Protein AF-A0A9D2IB05-F1 (afdb_monomer)

Sequence (115 aa):
DTKAEISVTQEKDGIRIHVLSRPVSLEQEELSKPVRFHIDYWLHKEGLSIRTQIEGPKEEVRLVLPVIAGNASVTAGRQEAEPEPVFFLTGGFGAREFRILPDEAGMIGVEISCG

Structure (mmCIF, N/CA/C/O backbone):
data_AF-A0A9D2IB05-F1
#
_entry.id   AF-A0A9D2IB05-F1
#
loop_
_atom_site.group_PDB
_atom_site.id
_atom_site.type_symbol
_atom_site.label_atom_id
_atom_site.label_alt_id
_atom_site.label_comp_id
_atom_site.label_asym_id
_atom_site.label_entity_id
_atom_site.label_seq_id
_atom_site.pdbx_PDB_ins_code
_atom_site.Cartn_x
_atom_site.Cartn_y
_atom_site.Cartn_z
_atom_site.occupancy
_atom_site.B_iso_or_equiv
_atom_site.auth_seq_id
_atom_site.auth_comp_id
_atom_site.auth_asym_id
_atom_site.auth_atom_id
_atom_site.pdbx_PDB_model_num
ATOM 1 N N . ASP A 1 1 ? 21.267 -3.482 -1.284 1.00 49.41 1 ASP A N 1
ATOM 2 C CA . ASP A 1 1 ? 20.733 -2.774 -0.105 1.00 49.41 1 ASP A CA 1
ATOM 3 C C . ASP A 1 1 ? 19.367 -2.214 -0.486 1.00 49.41 1 ASP A C 1
ATOM 5 O O . ASP A 1 1 ? 19.244 -1.081 -0.936 1.00 49.41 1 ASP A O 1
ATOM 9 N N . THR A 1 2 ? 18.348 -3.072 -0.473 1.00 53.84 2 THR A N 1
ATOM 10 C CA . THR A 1 2 ? 16.961 -2.709 -0.794 1.00 53.84 2 THR A CA 1
ATOM 11 C C . THR A 1 2 ? 16.369 -2.053 0.444 1.00 53.84 2 THR A C 1
ATOM 13 O O . THR A 1 2 ? 15.690 -2.700 1.240 1.00 53.84 2 THR A O 1
ATOM 16 N N . LYS A 1 3 ? 16.748 -0.793 0.675 1.00 65.50 3 LYS A N 1
ATOM 17 C CA . LYS A 1 3 ? 16.400 -0.036 1.880 1.00 65.50 3 LYS A CA 1
ATOM 18 C C . LYS A 1 3 ? 14.920 0.328 1.859 1.00 65.50 3 LYS A C 1
ATOM 20 O O . LYS A 1 3 ? 14.557 1.444 1.506 1.00 65.50 3 LYS A O 1
ATOM 25 N N . ALA A 1 4 ? 14.072 -0.636 2.198 1.00 80.38 4 ALA A N 1
ATOM 26 C CA . ALA A 1 4 ? 12.752 -0.316 2.696 1.00 80.38 4 ALA A CA 1
ATOM 27 C C . ALA A 1 4 ? 12.940 0.408 4.035 1.00 80.38 4 ALA A C 1
ATOM 29 O O . ALA A 1 4 ? 13.589 -0.114 4.943 1.00 80.38 4 ALA A O 1
ATOM 30 N N . GLU A 1 5 ? 12.416 1.618 4.136 1.00 90.81 5 GLU A N 1
ATOM 31 C CA . GLU A 1 5 ? 12.369 2.376 5.376 1.00 90.81 5 GLU A CA 1
ATOM 32 C C . GLU A 1 5 ? 10.964 2.250 5.949 1.00 90.81 5 GLU A C 1
ATOM 34 O O . GLU A 1 5 ? 9.981 2.508 5.257 1.00 90.81 5 GLU A O 1
ATOM 39 N N . ILE A 1 6 ? 10.874 1.828 7.208 1.00 92.44 6 ILE A N 1
ATOM 40 C CA . ILE A 1 6 ? 9.616 1.766 7.945 1.00 92.44 6 ILE A CA 1
ATOM 41 C C . ILE A 1 6 ? 9.764 2.687 9.148 1.00 92.44 6 ILE A C 1
ATOM 43 O O . ILE A 1 6 ? 10.646 2.479 9.980 1.00 92.44 6 ILE A O 1
ATOM 47 N N . SER A 1 7 ? 8.894 3.686 9.251 1.00 95.44 7 SER A N 1
ATOM 48 C CA . SER A 1 7 ? 8.789 4.538 10.432 1.00 95.44 7 SER A CA 1
ATOM 49 C C . SER A 1 7 ? 7.400 4.420 11.041 1.00 95.44 7 SER A C 1
ATOM 51 O O . SER A 1 7 ? 6.397 4.311 10.339 1.00 95.44 7 SER A O 1
ATOM 53 N N . VAL A 1 8 ? 7.350 4.395 12.371 1.00 96.56 8 VAL A N 1
ATOM 54 C CA . VAL A 1 8 ? 6.114 4.244 13.139 1.00 96.56 8 VAL A CA 1
ATOM 55 C C . VAL A 1 8 ? 6.000 5.419 14.091 1.00 96.56 8 VAL A C 1
ATOM 57 O O . VAL A 1 8 ? 6.926 5.692 14.855 1.00 96.56 8 VAL A O 1
ATOM 60 N N . THR A 1 9 ? 4.851 6.083 14.068 1.00 9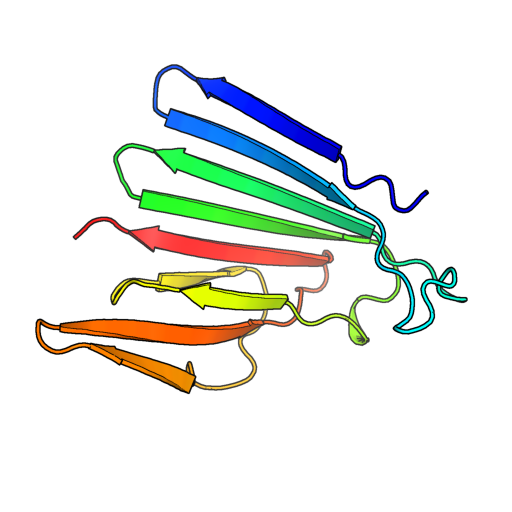7.12 9 THR A N 1
ATOM 61 C CA . THR A 1 9 ? 4.536 7.202 14.951 1.00 97.12 9 THR A CA 1
ATOM 62 C C . THR A 1 9 ? 3.248 6.898 15.699 1.00 97.12 9 THR A C 1
ATOM 64 O O . THR A 1 9 ? 2.210 6.626 15.096 1.00 97.12 9 THR A O 1
ATOM 67 N N . GLN A 1 10 ? 3.305 6.960 17.029 1.00 96.25 10 GLN A N 1
ATOM 68 C CA . GLN A 1 10 ? 2.101 6.998 17.850 1.00 96.25 10 GLN A CA 1
ATOM 69 C C . GLN A 1 10 ? 1.546 8.422 17.814 1.00 96.25 10 GLN A C 1
ATOM 71 O O . GLN A 1 10 ? 2.191 9.360 18.282 1.00 96.25 10 GLN A O 1
ATOM 76 N N . GLU A 1 11 ? 0.343 8.577 17.284 1.00 94.25 11 GLU A N 1
ATOM 77 C CA . GLU A 1 11 ? -0.404 9.826 17.328 1.00 94.25 11 GLU A CA 1
ATOM 78 C C . GLU A 1 11 ? -1.514 9.730 18.387 1.00 94.25 11 GLU A C 1
ATOM 80 O O . GLU A 1 11 ? -1.787 8.666 18.953 1.00 94.25 11 GLU A O 1
ATOM 85 N N . LYS A 1 12 ? -2.155 10.864 18.686 1.00 92.25 12 LYS A N 1
ATOM 86 C CA . LYS A 1 12 ? -3.209 10.948 19.708 1.00 92.25 12 LYS A CA 1
ATOM 87 C C . LYS A 1 12 ? -4.382 10.002 19.423 1.00 92.25 12 LYS A C 1
ATOM 89 O O . LYS A 1 12 ? -4.923 9.414 20.353 1.00 92.25 12 LYS A O 1
ATOM 94 N N . ASP A 1 13 ? -4.751 9.869 18.151 1.00 93.06 13 ASP A N 1
ATOM 95 C CA . ASP A 1 13 ? -5.966 9.173 17.715 1.00 93.06 13 ASP A CA 1
ATOM 96 C C . ASP A 1 13 ? -5.679 7.839 17.000 1.00 93.06 13 ASP A C 1
ATOM 98 O O . ASP A 1 13 ? -6.586 7.246 16.408 1.00 93.06 13 ASP A O 1
ATOM 102 N N . GLY A 1 14 ? -4.431 7.355 17.049 1.00 94.31 14 GLY A N 1
ATOM 103 C CA . GLY A 1 14 ? -4.039 6.161 16.310 1.00 94.31 14 GLY A CA 1
ATOM 104 C C . GLY A 1 14 ? -2.536 5.944 16.163 1.00 94.31 14 GLY A C 1
ATOM 105 O O . GLY A 1 14 ? -1.716 6.608 16.795 1.00 94.31 14 GLY A O 1
ATOM 106 N N . ILE A 1 15 ? -2.182 4.989 15.310 1.00 96.88 15 ILE A N 1
ATOM 107 C CA . ILE A 1 15 ? -0.807 4.644 14.948 1.00 96.88 15 ILE A CA 1
ATOM 108 C C . ILE A 1 15 ? -0.640 4.899 13.456 1.00 96.88 15 ILE A C 1
ATOM 110 O O . ILE A 1 15 ? -1.395 4.364 12.643 1.00 96.88 15 ILE A O 1
ATOM 114 N N . ARG A 1 16 ? 0.377 5.682 13.100 1.00 96.50 16 ARG A N 1
ATOM 115 C CA . ARG A 1 16 ? 0.771 5.914 11.715 1.00 96.50 16 ARG A CA 1
ATOM 116 C C . ARG A 1 16 ? 2.029 5.127 11.394 1.00 96.50 16 ARG A C 1
ATOM 118 O O . ARG A 1 16 ? 2.988 5.152 12.163 1.00 96.50 16 ARG A O 1
ATOM 125 N N . ILE A 1 17 ? 2.023 4.428 10.269 1.00 95.94 17 ILE A N 1
ATOM 126 C CA . ILE A 1 17 ? 3.164 3.668 9.767 1.00 95.94 17 ILE A CA 1
ATOM 127 C C . ILE A 1 17 ? 3.452 4.165 8.357 1.00 95.94 17 ILE A C 1
ATOM 129 O O . ILE A 1 17 ? 2.624 4.003 7.463 1.00 95.94 17 ILE A O 1
ATOM 133 N N . HIS A 1 18 ? 4.635 4.732 8.155 1.00 95.19 18 HIS A N 1
ATOM 134 C CA . HIS A 1 18 ? 5.115 5.107 6.835 1.00 95.19 18 HIS A CA 1
ATOM 135 C C . HIS A 1 18 ? 6.099 4.064 6.334 1.00 95.19 18 HIS A C 1
ATOM 137 O O . HIS A 1 18 ? 7.052 3.712 7.028 1.00 95.19 18 HIS A O 1
ATOM 143 N N . VAL A 1 19 ? 5.885 3.603 5.109 1.00 92.44 19 VAL A N 1
ATOM 144 C CA . VAL A 1 19 ? 6.772 2.680 4.409 1.00 92.44 19 VAL A CA 1
ATOM 145 C C . VAL A 1 19 ? 7.250 3.349 3.135 1.00 92.44 19 VAL A C 1
ATOM 147 O O . VAL A 1 19 ? 6.440 3.683 2.276 1.00 92.44 19 VAL A O 1
ATOM 150 N N . LEU A 1 20 ? 8.557 3.521 2.989 1.00 91.81 20 LEU A N 1
ATOM 151 C CA . LEU A 1 20 ? 9.179 3.959 1.745 1.00 91.81 20 LEU A CA 1
ATOM 152 C C . LEU A 1 20 ? 9.990 2.801 1.191 1.00 91.81 20 LEU A C 1
ATOM 154 O O . LEU A 1 20 ? 10.759 2.179 1.919 1.00 91.81 20 LEU A O 1
ATOM 158 N N . SER A 1 21 ? 9.840 2.495 -0.092 1.00 89.38 21 SER A N 1
ATOM 159 C CA . SER A 1 21 ? 10.633 1.434 -0.703 1.00 89.38 21 SER A CA 1
ATOM 160 C C . SER A 1 21 ? 10.796 1.614 -2.207 1.00 89.38 21 SER A C 1
ATOM 162 O O . SER A 1 21 ? 10.043 2.325 -2.880 1.00 89.38 21 SER A O 1
ATOM 164 N N . ARG A 1 22 ? 11.818 0.937 -2.727 1.00 88.56 22 ARG A N 1
ATOM 165 C CA . ARG A 1 22 ? 12.154 0.844 -4.142 1.00 88.56 22 ARG A CA 1
ATOM 166 C C . ARG A 1 22 ? 12.175 -0.640 -4.520 1.00 88.56 22 ARG A C 1
ATOM 168 O O . ARG A 1 22 ? 13.095 -1.338 -4.088 1.00 88.56 22 ARG A O 1
ATOM 175 N N . PRO A 1 23 ? 11.180 -1.142 -5.272 1.00 82.31 23 PRO A N 1
ATOM 176 C CA . PRO A 1 23 ? 11.176 -2.527 -5.714 1.00 82.31 23 PRO A CA 1
ATOM 177 C C . PRO A 1 23 ? 12.366 -2.818 -6.635 1.00 82.31 23 PRO A C 1
ATOM 179 O O . PRO A 1 23 ? 12.900 -1.933 -7.310 1.00 82.31 23 PRO A O 1
ATOM 182 N N . VAL A 1 24 ? 12.753 -4.087 -6.646 1.00 83.75 24 VAL A N 1
ATOM 183 C CA . VAL A 1 24 ? 13.808 -4.671 -7.480 1.00 83.75 24 VAL A CA 1
ATOM 184 C C . VAL A 1 24 ? 13.222 -5.813 -8.307 1.00 83.75 24 VAL A C 1
ATOM 186 O O . VAL A 1 24 ? 12.086 -6.229 -8.064 1.00 83.75 24 VAL A O 1
ATOM 189 N N . SER A 1 25 ? 13.974 -6.311 -9.289 1.00 82.81 25 SER A N 1
ATOM 190 C CA . SER A 1 25 ? 13.594 -7.525 -10.017 1.00 82.81 25 SER A CA 1
ATOM 191 C C . SER A 1 25 ? 13.582 -8.756 -9.095 1.00 82.81 25 SER A C 1
ATOM 193 O O . SER A 1 25 ? 14.022 -8.700 -7.942 1.00 82.81 25 SER A O 1
ATOM 195 N N . LEU A 1 26 ? 13.104 -9.896 -9.604 1.00 82.50 26 LEU A N 1
ATOM 196 C CA . LEU A 1 26 ? 13.131 -11.166 -8.865 1.00 82.50 26 LEU A CA 1
ATOM 197 C C . LEU A 1 26 ? 14.567 -11.615 -8.542 1.00 82.50 26 LEU A C 1
ATOM 199 O O . LEU A 1 26 ? 14.811 -12.231 -7.507 1.00 82.50 26 LEU A O 1
ATOM 203 N N . GLU A 1 27 ? 15.518 -11.241 -9.394 1.00 90.25 27 GLU A N 1
ATOM 204 C CA . GLU A 1 27 ? 16.960 -11.458 -9.255 1.00 90.25 27 GLU A CA 1
ATOM 205 C C . GLU A 1 27 ? 17.627 -10.440 -8.309 1.00 90.25 27 GLU A C 1
ATOM 207 O O . GLU A 1 27 ? 18.839 -10.475 -8.116 1.00 90.25 27 GLU A O 1
ATOM 212 N N . GLN A 1 28 ? 16.835 -9.560 -7.683 1.00 82.94 28 GLN A N 1
ATOM 213 C CA . GLN A 1 28 ? 17.269 -8.473 -6.798 1.00 82.94 28 GLN A CA 1
ATOM 214 C C . GLN A 1 28 ? 18.091 -7.374 -7.487 1.00 82.94 28 GLN A C 1
ATOM 216 O O . GLN A 1 28 ? 18.878 -6.678 -6.839 1.00 82.94 28 GLN A O 1
ATOM 221 N N . GLU A 1 29 ? 17.881 -7.173 -8.787 1.00 85.31 29 GLU A N 1
ATOM 222 C CA . GLU A 1 29 ? 18.535 -6.113 -9.553 1.00 85.31 29 GLU A CA 1
ATOM 223 C C . GLU A 1 29 ? 17.701 -4.826 -9.577 1.00 85.31 29 GLU A C 1
ATOM 225 O O . GLU A 1 29 ? 16.470 -4.842 -9.465 1.00 85.31 29 GLU A O 1
ATOM 230 N N . GLU A 1 30 ? 18.367 -3.678 -9.733 1.00 85.19 30 GLU A N 1
ATOM 231 C CA . GLU A 1 30 ? 17.649 -2.422 -9.936 1.00 85.19 30 GLU A CA 1
ATOM 232 C C . GLU A 1 30 ? 16.847 -2.461 -11.240 1.00 85.19 30 GLU A C 1
ATOM 234 O O . GLU A 1 30 ? 17.354 -2.822 -12.301 1.00 85.19 30 GLU A O 1
ATOM 239 N N . LEU A 1 31 ? 15.594 -2.017 -11.169 1.00 84.44 31 LEU A N 1
ATOM 240 C CA . LEU A 1 31 ? 14.759 -1.872 -12.354 1.00 84.44 31 LEU A CA 1
ATOM 241 C C . LEU A 1 31 ? 15.327 -0.781 -13.273 1.00 84.44 31 LEU A C 1
ATOM 243 O O . LEU A 1 31 ? 15.651 0.320 -12.818 1.00 84.44 31 LEU A O 1
ATOM 247 N N . SER A 1 32 ? 15.370 -1.062 -14.578 1.00 85.19 32 SER A N 1
ATOM 248 C CA . SER A 1 32 ? 15.841 -0.126 -15.613 1.00 85.19 32 SER A CA 1
ATOM 249 C C . SER A 1 32 ? 15.040 1.180 -15.645 1.00 85.19 32 SER A C 1
ATOM 251 O O . SER A 1 32 ? 15.590 2.245 -15.925 1.00 85.19 32 SER A O 1
ATOM 253 N N . LYS A 1 33 ? 13.750 1.105 -15.304 1.00 86.75 33 LYS A N 1
ATOM 254 C CA . LYS A 1 33 ? 12.896 2.248 -14.983 1.00 86.75 33 LYS A CA 1
ATOM 255 C C . LYS A 1 33 ? 12.488 2.153 -13.510 1.00 86.75 33 LYS A C 1
ATOM 257 O O . LYS A 1 33 ? 11.623 1.348 -13.171 1.00 86.75 33 LYS A O 1
ATOM 262 N N . PRO A 1 34 ? 13.113 2.934 -12.618 1.00 85.00 34 PRO A N 1
ATOM 263 C CA . PRO A 1 34 ? 12.862 2.819 -11.191 1.00 85.00 34 PRO A CA 1
ATOM 264 C C . PRO A 1 34 ? 11.426 3.187 -10.823 1.00 85.00 34 PRO A C 1
ATOM 266 O O . PRO A 1 34 ? 10.947 4.262 -11.181 1.00 85.00 34 PRO A O 1
ATOM 269 N N . VAL A 1 35 ? 10.787 2.325 -10.040 1.00 86.81 35 VAL A N 1
ATOM 270 C CA . VAL A 1 35 ? 9.547 2.632 -9.324 1.00 86.81 35 VAL A CA 1
ATOM 271 C C . VAL A 1 35 ? 9.906 2.971 -7.880 1.00 86.81 35 VAL A C 1
ATOM 273 O O . VAL A 1 35 ? 10.851 2.407 -7.328 1.00 86.81 35 VAL A O 1
ATOM 276 N N . ARG A 1 36 ? 9.173 3.886 -7.253 1.00 89.56 36 ARG A N 1
ATOM 277 C CA . ARG A 1 36 ? 9.200 4.098 -5.800 1.00 89.56 36 ARG A CA 1
ATOM 278 C C . ARG A 1 36 ? 7.780 4.077 -5.280 1.00 89.56 36 ARG A C 1
ATOM 280 O O . ARG A 1 36 ? 6.877 4.553 -5.963 1.00 89.56 36 ARG A O 1
ATOM 287 N N . PHE A 1 37 ? 7.593 3.548 -4.080 1.00 88.81 37 PHE A N 1
ATOM 288 C CA . PHE A 1 37 ? 6.303 3.620 -3.415 1.00 88.81 37 PHE A CA 1
ATOM 289 C C . PHE A 1 37 ? 6.441 4.108 -1.982 1.00 88.81 37 PHE A C 1
ATOM 291 O O . PHE A 1 37 ? 7.383 3.760 -1.267 1.00 88.81 37 PHE A O 1
ATOM 298 N N . HIS A 1 38 ? 5.483 4.940 -1.597 1.00 93.25 38 HIS A N 1
ATOM 299 C CA . HIS A 1 38 ? 5.320 5.491 -0.264 1.00 93.25 38 HIS A CA 1
ATOM 300 C C . HIS A 1 38 ? 3.949 5.044 0.229 1.00 93.25 38 HIS A C 1
ATOM 302 O O . HIS A 1 38 ? 2.942 5.439 -0.356 1.00 93.25 38 HIS A O 1
ATOM 308 N N . ILE A 1 39 ? 3.901 4.207 1.262 1.00 93.25 39 ILE A N 1
ATOM 309 C CA . ILE A 1 39 ? 2.653 3.730 1.855 1.00 93.25 39 ILE A CA 1
ATOM 310 C C . ILE A 1 39 ? 2.482 4.369 3.230 1.00 93.25 39 ILE A C 1
ATOM 312 O O . ILE A 1 39 ? 3.353 4.233 4.084 1.00 93.25 39 ILE A O 1
ATOM 316 N N . ASP A 1 40 ? 1.360 5.046 3.437 1.00 95.06 40 ASP A N 1
ATOM 317 C CA . ASP A 1 40 ? 0.868 5.495 4.735 1.00 95.06 40 ASP A CA 1
ATOM 318 C C . ASP A 1 40 ? -0.223 4.530 5.198 1.00 95.06 40 ASP A C 1
ATOM 320 O O . ASP A 1 40 ? -1.277 4.427 4.565 1.00 95.06 40 ASP A O 1
ATOM 324 N N . TYR A 1 41 ? 0.039 3.816 6.287 1.00 93.94 41 TYR A N 1
ATOM 325 C CA . TYR A 1 41 ? -0.987 3.104 7.034 1.00 93.94 41 TYR A CA 1
ATOM 326 C C . TYR A 1 41 ? -1.367 3.950 8.238 1.00 93.94 41 TYR A C 1
ATOM 328 O O . TYR A 1 41 ? -0.518 4.283 9.065 1.00 93.94 41 TYR A O 1
ATOM 336 N N . TRP A 1 42 ? -2.648 4.253 8.368 1.00 95.88 42 TRP A N 1
ATOM 337 C CA . TRP A 1 42 ? -3.188 4.964 9.510 1.00 95.88 42 TRP A CA 1
ATOM 338 C C . TRP A 1 42 ? -4.203 4.069 10.205 1.00 95.88 42 TRP A C 1
ATOM 340 O O . TRP A 1 42 ? -5.305 3.861 9.707 1.00 95.88 42 TRP A O 1
ATOM 350 N N . LEU A 1 43 ? -3.808 3.498 11.341 1.00 94.12 43 LEU A N 1
ATOM 351 C CA . LEU A 1 43 ? -4.696 2.729 12.202 1.00 94.12 43 LEU A CA 1
ATOM 352 C C . LEU A 1 43 ? -5.315 3.675 13.225 1.00 94.12 43 LEU A C 1
ATOM 354 O O . LEU A 1 43 ? -4.609 4.196 14.086 1.00 94.12 43 LEU A O 1
ATOM 358 N N . HIS A 1 44 ? -6.626 3.861 13.170 1.00 92.88 44 HIS A N 1
ATOM 359 C CA . HIS A 1 44 ? -7.367 4.739 14.070 1.00 92.88 44 HIS A CA 1
ATOM 360 C C . HIS A 1 44 ? -8.644 4.068 14.569 1.00 92.88 44 HIS A C 1
ATOM 362 O O . HIS A 1 44 ? -8.990 2.951 14.195 1.00 92.88 44 HIS A O 1
ATOM 368 N N . LYS A 1 45 ? -9.379 4.771 15.433 1.00 90.06 45 LYS A N 1
ATOM 369 C CA . LYS A 1 45 ? -10.608 4.260 16.061 1.00 90.06 45 LYS A CA 1
ATOM 370 C C . LYS A 1 45 ? -11.691 3.789 15.075 1.00 90.06 45 LYS A C 1
ATOM 372 O O . LYS A 1 45 ? -12.539 2.996 15.461 1.00 90.06 45 LYS A O 1
ATOM 377 N N . GLU A 1 46 ? -11.701 4.309 13.847 1.00 89.25 46 GLU A N 1
ATOM 378 C CA . GLU A 1 46 ? -12.749 4.022 12.850 1.00 89.25 46 GLU A CA 1
ATOM 379 C C . GLU A 1 46 ? -12.326 2.905 11.887 1.00 89.25 46 GLU A C 1
ATOM 381 O O . GLU A 1 46 ? -13.165 2.374 11.161 1.00 89.25 46 GLU A O 1
ATOM 386 N N . GLY A 1 47 ? -11.045 2.518 11.895 1.00 91.06 47 GLY A N 1
ATOM 387 C CA . GLY A 1 47 ? -10.524 1.543 10.953 1.00 91.06 47 GLY A CA 1
ATOM 388 C C . GLY A 1 47 ? -9.047 1.707 10.618 1.00 91.06 47 GLY A C 1
ATOM 389 O O . GLY A 1 47 ? -8.248 2.237 11.393 1.00 91.06 47 GLY A O 1
ATOM 390 N N . LEU A 1 48 ? -8.703 1.215 9.434 1.00 91.94 48 LEU A N 1
ATOM 391 C CA . LEU A 1 48 ? -7.387 1.323 8.827 1.00 91.94 48 LEU A CA 1
ATOM 392 C C . LEU A 1 48 ? -7.510 2.018 7.470 1.00 91.94 48 LEU A C 1
ATOM 394 O O . LEU A 1 48 ? -8.116 1.469 6.548 1.00 91.94 48 LEU A O 1
ATOM 398 N N . SER A 1 49 ? -6.864 3.172 7.339 1.00 93.38 49 SER A N 1
ATOM 399 C CA . SER A 1 49 ? -6.637 3.824 6.052 1.00 93.38 49 SER A CA 1
ATOM 400 C C . SER A 1 49 ? -5.292 3.392 5.488 1.00 93.38 49 SER A C 1
ATOM 402 O O . SER A 1 49 ? -4.280 3.385 6.191 1.00 93.38 49 SER A O 1
ATOM 404 N N . ILE A 1 50 ? -5.264 3.063 4.205 1.00 93.38 50 ILE A N 1
ATOM 405 C CA . ILE A 1 50 ? -4.060 2.687 3.471 1.00 93.38 50 ILE A CA 1
ATOM 406 C C . ILE A 1 50 ? -3.970 3.609 2.268 1.00 93.38 50 ILE A C 1
ATOM 408 O O . ILE A 1 50 ? -4.840 3.589 1.397 1.00 93.38 50 ILE A O 1
ATOM 412 N N . ARG A 1 51 ? -2.921 4.423 2.206 1.00 94.75 51 ARG A N 1
ATOM 413 C CA . ARG A 1 51 ? -2.655 5.298 1.062 1.00 94.75 51 ARG A CA 1
ATOM 414 C C . ARG A 1 51 ? -1.296 4.989 0.491 1.00 94.75 51 ARG A C 1
ATOM 416 O O . ARG A 1 51 ? -0.313 4.968 1.216 1.00 94.75 51 ARG A O 1
ATOM 423 N N . THR A 1 52 ? -1.230 4.766 -0.808 1.00 93.12 52 THR A N 1
ATOM 424 C CA . THR A 1 52 ? 0.016 4.499 -1.517 1.00 93.12 52 THR A CA 1
ATOM 425 C C . THR A 1 52 ? 0.212 5.538 -2.604 1.00 93.12 52 THR A C 1
ATOM 427 O O . THR A 1 52 ? -0.651 5.689 -3.462 1.00 93.12 52 THR A O 1
ATOM 430 N N . GLN A 1 53 ? 1.349 6.227 -2.582 1.00 93.94 53 GLN A N 1
ATOM 431 C CA . GLN A 1 53 ? 1.827 7.055 -3.684 1.00 93.94 53 GLN A CA 1
ATOM 432 C C . GLN A 1 53 ? 2.909 6.286 -4.434 1.00 93.94 53 GLN A C 1
ATOM 434 O O . GLN A 1 53 ? 3.882 5.830 -3.833 1.00 93.94 53 GLN A O 1
ATOM 439 N N . ILE A 1 54 ? 2.744 6.169 -5.747 1.00 91.69 54 ILE A N 1
ATOM 440 C CA . ILE A 1 54 ? 3.690 5.530 -6.658 1.00 91.69 54 ILE A CA 1
ATOM 441 C C . ILE A 1 54 ? 4.338 6.606 -7.532 1.00 91.69 54 ILE A C 1
ATOM 443 O O . ILE A 1 54 ? 3.651 7.444 -8.124 1.00 91.69 54 ILE A O 1
ATOM 447 N N . GLU A 1 55 ? 5.664 6.563 -7.628 1.00 89.50 55 GLU A N 1
ATOM 448 C CA . GLU A 1 55 ? 6.476 7.362 -8.546 1.00 89.50 55 GLU A CA 1
ATOM 449 C C . GLU A 1 55 ? 7.179 6.443 -9.554 1.00 89.50 55 GLU A C 1
ATOM 451 O O . GLU A 1 55 ? 7.586 5.333 -9.208 1.00 89.50 55 GLU A O 1
ATOM 456 N N . GLY A 1 56 ? 7.363 6.916 -10.790 1.00 87.56 56 GLY A N 1
ATOM 457 C CA . GLY A 1 56 ? 7.914 6.123 -11.895 1.00 87.56 5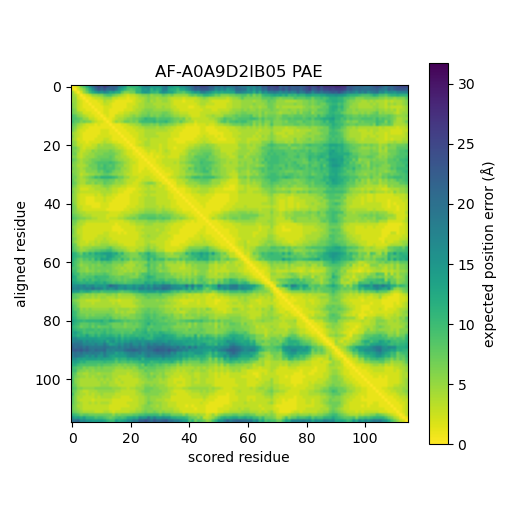6 GLY A CA 1
ATOM 458 C C . GLY A 1 56 ? 6.837 5.685 -12.899 1.00 87.56 56 GLY A C 1
ATOM 459 O O . GLY A 1 56 ? 5.789 6.330 -12.968 1.00 87.56 56 GLY A O 1
ATOM 460 N N . PRO A 1 57 ? 7.083 4.637 -13.706 1.00 85.38 57 PRO A N 1
ATOM 461 C CA . PRO A 1 57 ? 6.108 4.108 -14.665 1.00 85.38 57 PRO A CA 1
ATOM 462 C C . PRO A 1 57 ? 4.914 3.486 -13.929 1.00 85.38 57 PRO A C 1
ATOM 464 O O . PRO A 1 57 ? 5.016 2.398 -13.366 1.00 85.38 57 PRO A O 1
ATOM 467 N N . LYS A 1 58 ? 3.785 4.197 -13.886 1.00 78.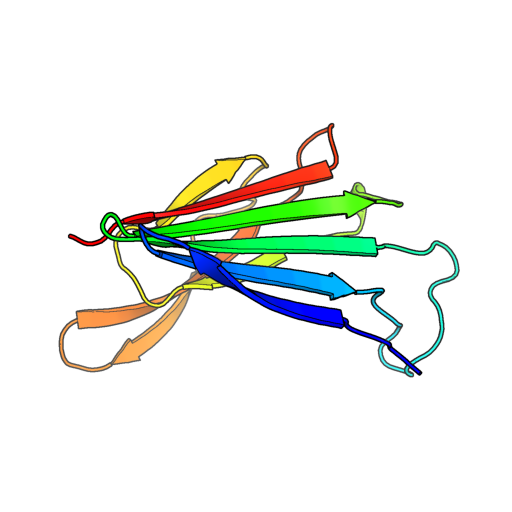00 58 LYS A N 1
ATOM 468 C CA . LYS A 1 58 ? 2.601 3.820 -13.091 1.00 78.00 58 LYS A CA 1
ATOM 469 C C . LYS A 1 58 ? 1.810 2.681 -13.731 1.00 78.00 58 LYS A C 1
ATOM 471 O O . LYS A 1 58 ? 1.153 1.920 -13.031 1.00 78.00 58 LYS A O 1
ATOM 476 N N . GLU A 1 59 ? 1.889 2.554 -15.052 1.00 74.81 59 GLU A N 1
ATOM 477 C CA . GLU A 1 59 ? 1.135 1.591 -15.860 1.00 74.81 59 GLU A CA 1
ATOM 478 C C . GLU A 1 59 ? 1.580 0.143 -15.611 1.00 74.81 59 GLU A C 1
ATOM 480 O O . GLU A 1 59 ? 0.830 -0.800 -15.858 1.00 74.81 59 GLU A O 1
ATOM 485 N N . GLU A 1 60 ? 2.803 -0.030 -15.110 1.00 73.06 60 GLU A N 1
ATOM 486 C CA . GLU A 1 60 ? 3.421 -1.327 -14.837 1.00 73.06 60 GLU A CA 1
ATOM 487 C C . GLU A 1 60 ? 3.207 -1.778 -13.376 1.00 73.06 60 GLU A C 1
ATOM 489 O O . GLU A 1 60 ? 3.594 -2.887 -13.010 1.00 73.06 60 GLU A O 1
ATOM 494 N N . VAL A 1 61 ? 2.574 -0.948 -12.531 1.00 75.00 61 VAL A N 1
ATOM 495 C CA . VAL A 1 61 ? 2.450 -1.192 -11.085 1.00 75.00 61 VAL A CA 1
ATOM 496 C C . VAL A 1 61 ? 1.029 -1.588 -10.704 1.00 75.00 61 VAL A C 1
ATOM 498 O O . VAL A 1 61 ? 0.052 -0.928 -11.050 1.00 75.00 61 VAL A O 1
ATOM 501 N N . ARG A 1 62 ? 0.925 -2.663 -9.920 1.00 79.75 62 ARG A N 1
ATOM 502 C CA . ARG A 1 62 ? -0.318 -3.133 -9.305 1.00 79.75 62 ARG A CA 1
ATOM 503 C C . ARG A 1 62 ? -0.081 -3.327 -7.820 1.00 79.75 62 ARG A C 1
ATOM 505 O O . ARG A 1 62 ? 0.904 -3.960 -7.440 1.00 79.75 62 ARG A O 1
ATOM 512 N N . LEU A 1 63 ? -0.985 -2.815 -6.990 1.00 78.62 63 LEU A N 1
ATOM 513 C CA . LEU A 1 63 ? -0.996 -3.153 -5.572 1.00 78.62 63 LEU A CA 1
ATOM 514 C C . LEU A 1 63 ? -1.904 -4.362 -5.358 1.00 78.62 63 LEU A C 1
ATOM 516 O O . LEU A 1 63 ? -3.067 -4.347 -5.765 1.00 78.62 63 LEU A O 1
ATOM 520 N N . VAL A 1 64 ? -1.350 -5.388 -4.713 1.00 80.38 64 VAL A N 1
ATOM 521 C CA . VAL A 1 64 ? -2.069 -6.581 -4.268 1.00 80.38 64 VAL A CA 1
ATOM 522 C C . VAL A 1 64 ? -2.221 -6.479 -2.758 1.00 80.38 64 VAL A C 1
ATOM 524 O O . VAL A 1 64 ? -1.239 -6.608 -2.027 1.00 80.38 64 VAL A O 1
ATOM 527 N N . LEU A 1 65 ? -3.438 -6.203 -2.292 1.00 74.62 65 LEU A N 1
ATOM 528 C CA . LEU A 1 65 ? -3.719 -6.047 -0.868 1.00 74.62 65 LEU A CA 1
ATOM 529 C C . LEU A 1 65 ? -4.540 -7.239 -0.354 1.00 74.62 65 LEU A C 1
ATOM 531 O O . LEU A 1 65 ? -5.727 -7.335 -0.678 1.00 74.62 65 LEU A O 1
ATOM 535 N N . PRO A 1 66 ? -3.947 -8.131 0.458 1.00 69.81 66 PRO A N 1
ATOM 536 C CA . PRO A 1 66 ? -4.705 -9.139 1.177 1.00 69.81 66 PRO A CA 1
ATOM 537 C C . PRO A 1 66 ? -5.404 -8.477 2.366 1.00 69.81 66 PRO A C 1
ATOM 539 O O . PRO A 1 66 ? -4.761 -8.057 3.328 1.00 69.81 66 PRO A O 1
ATOM 542 N N . VAL A 1 67 ? -6.730 -8.385 2.310 1.00 74.44 67 VAL A N 1
ATOM 543 C CA . VAL A 1 67 ? -7.529 -7.809 3.393 1.00 74.44 67 VAL A CA 1
ATOM 544 C C . VAL A 1 67 ? -8.263 -8.901 4.146 1.00 74.44 67 VAL A C 1
ATOM 546 O O . VAL A 1 67 ? -9.016 -9.680 3.564 1.00 74.44 67 VAL A O 1
ATOM 549 N N . ILE A 1 68 ? -8.074 -8.907 5.461 1.00 71.50 68 ILE A N 1
ATOM 550 C CA . ILE A 1 68 ? -8.814 -9.732 6.412 1.00 71.50 68 ILE A CA 1
ATOM 551 C C . ILE A 1 68 ? -9.942 -8.875 7.006 1.00 71.50 68 ILE A C 1
ATOM 553 O O . ILE A 1 68 ? -9.883 -8.450 8.156 1.00 71.50 68 ILE A O 1
ATOM 557 N N . ALA A 1 69 ? -10.934 -8.523 6.189 1.00 67.56 69 ALA A N 1
ATOM 558 C CA . ALA A 1 69 ? -12.111 -7.768 6.620 1.00 67.56 69 ALA A CA 1
ATOM 559 C C . ALA A 1 69 ? -13.215 -7.825 5.557 1.00 67.56 69 ALA A C 1
ATOM 561 O O . ALA A 1 69 ? -12.937 -7.831 4.358 1.00 67.56 69 ALA A O 1
ATOM 562 N N . GLY A 1 70 ? -14.478 -7.814 5.995 1.00 66.75 70 GLY A N 1
ATOM 563 C CA . GLY A 1 70 ? -15.636 -7.713 5.097 1.00 66.75 70 GLY A CA 1
ATOM 564 C C . GLY A 1 70 ? -15.872 -6.306 4.529 1.00 66.75 70 GLY A C 1
ATOM 565 O O . GLY A 1 70 ? -16.525 -6.182 3.497 1.00 66.75 70 GLY A O 1
ATOM 566 N N . ASN A 1 71 ? -15.314 -5.267 5.164 1.00 81.44 71 ASN 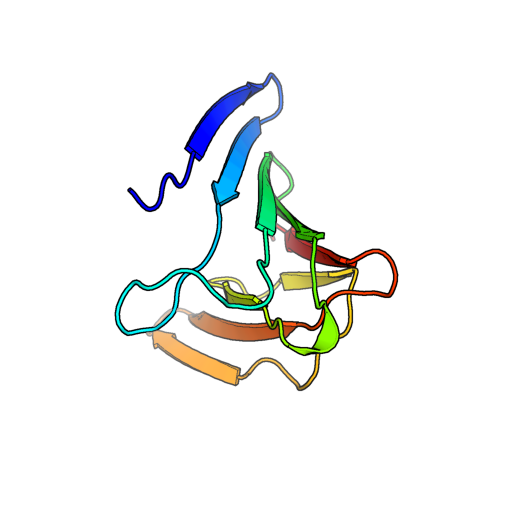A N 1
ATOM 567 C CA . ASN A 1 71 ? -15.681 -3.860 4.951 1.00 81.44 71 ASN A CA 1
ATOM 568 C C . ASN A 1 71 ? -14.531 -3.026 4.358 1.00 81.44 71 ASN A C 1
ATOM 570 O O . ASN A 1 71 ? -14.246 -1.928 4.831 1.00 81.44 71 ASN A O 1
ATOM 574 N N . ALA A 1 72 ? -13.831 -3.565 3.360 1.00 87.75 72 ALA A N 1
ATOM 575 C CA . ALA A 1 72 ? -12.794 -2.827 2.644 1.00 87.75 72 ALA A CA 1
ATOM 576 C C . ALA A 1 72 ? -13.385 -2.091 1.437 1.00 87.75 72 ALA A C 1
ATOM 578 O O . ALA A 1 72 ? -14.167 -2.667 0.680 1.00 87.75 72 ALA A O 1
ATOM 579 N N . SER A 1 73 ? -12.986 -0.838 1.239 1.00 90.19 73 SER A N 1
ATOM 580 C CA . SER A 1 73 ? -13.415 -0.011 0.112 1.00 90.19 73 SER A CA 1
ATOM 581 C C . SER A 1 73 ? -12.224 0.682 -0.540 1.00 90.19 73 SER A C 1
ATOM 583 O O . SER A 1 73 ? -11.345 1.197 0.147 1.00 90.19 73 SER A O 1
ATOM 585 N N . VAL A 1 74 ? -12.183 0.684 -1.873 1.00 91.19 74 VAL A N 1
ATOM 586 C CA . VAL A 1 74 ? -11.169 1.417 -2.641 1.00 91.19 74 VAL A CA 1
ATOM 587 C C . VAL A 1 74 ? -11.599 2.881 -2.730 1.00 91.19 74 VAL A C 1
ATOM 589 O O . VAL A 1 74 ? -12.682 3.180 -3.227 1.00 91.19 74 VAL A O 1
ATOM 592 N N . THR A 1 75 ? -10.759 3.791 -2.240 1.00 93.94 75 THR A N 1
ATOM 593 C CA . THR A 1 75 ? -11.020 5.239 -2.179 1.00 93.94 75 THR A CA 1
ATOM 594 C C . THR A 1 75 ? -1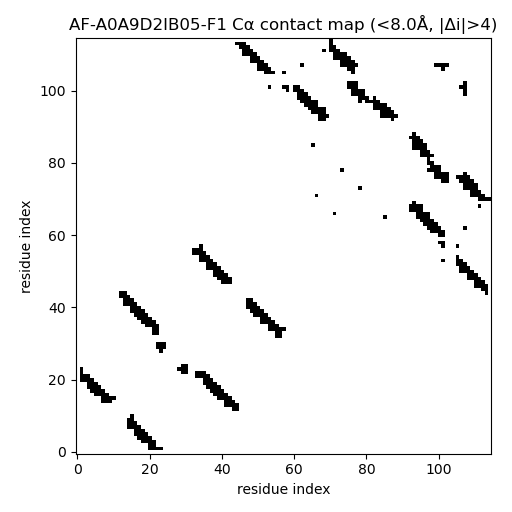0.198 6.055 -3.175 1.00 93.94 75 THR A C 1
ATOM 596 O O . THR A 1 75 ? -10.559 7.194 -3.462 1.00 93.94 75 THR A O 1
ATOM 599 N N . ALA A 1 76 ? -9.126 5.485 -3.732 1.00 93.69 76 ALA A N 1
ATOM 600 C CA . ALA A 1 76 ? -8.367 6.059 -4.843 1.00 93.69 76 ALA A CA 1
ATOM 601 C C . ALA A 1 76 ? -7.733 4.957 -5.703 1.00 93.69 76 ALA A C 1
ATOM 603 O O . ALA A 1 76 ? -7.424 3.870 -5.205 1.00 93.69 76 ALA A O 1
ATOM 604 N N . GLY A 1 77 ? -7.521 5.251 -6.986 1.00 92.19 77 GLY A N 1
ATOM 605 C CA . GLY A 1 77 ? -7.125 4.263 -7.989 1.00 92.19 77 GLY A CA 1
ATOM 606 C C . GLY A 1 77 ? -8.314 3.533 -8.617 1.00 92.19 77 GLY A C 1
ATOM 607 O O . GLY A 1 77 ? -9.479 3.860 -8.380 1.00 92.19 77 GLY A O 1
ATOM 608 N N . ARG A 1 78 ? -8.017 2.538 -9.455 1.00 92.38 78 ARG A N 1
ATOM 609 C CA . ARG A 1 78 ? -9.021 1.734 -10.160 1.00 92.38 78 ARG A CA 1
ATOM 610 C C . ARG A 1 78 ? -8.855 0.259 -9.829 1.00 92.38 78 ARG A C 1
ATOM 612 O O . ARG A 1 78 ? -7.825 -0.338 -10.135 1.00 92.38 78 ARG A O 1
ATOM 619 N N . GLN A 1 79 ? -9.895 -0.335 -9.260 1.00 91.00 79 GLN A N 1
ATOM 620 C CA . GLN A 1 79 ? -9.979 -1.775 -9.047 1.00 91.00 79 GLN A CA 1
ATOM 621 C C . GLN A 1 79 ? -10.159 -2.496 -10.394 1.00 91.00 79 GLN A C 1
ATOM 623 O O . GLN A 1 79 ? -11.038 -2.136 -11.176 1.00 91.00 79 GLN A O 1
ATOM 628 N N . GLU A 1 80 ? -9.312 -3.486 -10.690 1.00 88.44 80 GLU A N 1
ATOM 629 C CA . GLU A 1 80 ? -9.341 -4.186 -11.987 1.00 88.44 80 GLU A CA 1
ATOM 630 C C . GLU A 1 80 ? -10.456 -5.236 -12.084 1.00 88.44 80 GLU A C 1
ATOM 632 O O . GLU A 1 80 ? -10.972 -5.486 -13.172 1.00 88.44 80 GLU A O 1
ATOM 637 N N . ALA A 1 81 ? -10.811 -5.861 -10.960 1.00 86.81 81 ALA A N 1
ATOM 638 C CA . ALA A 1 81 ? -11.787 -6.943 -10.879 1.00 86.81 81 ALA A CA 1
ATOM 639 C C . ALA A 1 81 ? -12.403 -7.019 -9.477 1.00 86.81 81 ALA A C 1
ATOM 641 O O . ALA A 1 81 ? -11.853 -6.464 -8.527 1.00 86.81 81 ALA A O 1
ATOM 642 N N . GLU A 1 82 ? -13.526 -7.725 -9.335 1.00 87.56 82 GLU A N 1
ATOM 643 C CA . GLU A 1 82 ? -14.091 -8.051 -8.019 1.00 87.56 82 GLU A CA 1
ATOM 644 C C . GLU A 1 82 ? -13.050 -8.744 -7.118 1.00 87.56 82 GLU A C 1
ATOM 646 O O . GLU A 1 82 ? -12.251 -9.533 -7.630 1.00 87.56 82 GLU A O 1
ATOM 651 N N . PRO A 1 83 ? -13.033 -8.481 -5.796 1.00 87.38 83 PRO A N 1
ATOM 652 C CA . PRO A 1 83 ? -12.001 -9.024 -4.921 1.00 87.38 83 PRO A CA 1
ATOM 653 C C . PRO A 1 83 ? -12.066 -10.555 -4.853 1.00 87.38 83 PRO A C 1
ATOM 655 O O . PRO A 1 83 ? -13.106 -11.133 -4.521 1.00 87.38 83 PRO A O 1
ATOM 658 N N . GLU A 1 84 ? -10.944 -11.217 -5.132 1.00 85.75 84 GLU A N 1
ATOM 659 C CA . GLU A 1 84 ? -10.858 -12.680 -5.174 1.00 85.75 84 GLU A CA 1
ATOM 660 C C . GLU A 1 84 ? -10.670 -13.246 -3.753 1.00 85.75 84 GLU A C 1
ATOM 662 O O . GLU A 1 84 ? -9.858 -12.725 -2.987 1.00 85.75 84 GLU A O 1
ATOM 667 N N . PRO A 1 85 ? -11.393 -14.302 -3.338 1.00 83.44 85 PRO A N 1
ATOM 668 C CA . PRO A 1 85 ? -11.158 -14.931 -2.042 1.00 83.44 85 PRO A CA 1
ATOM 669 C C . PRO A 1 85 ? -9.805 -15.656 -2.033 1.00 83.44 85 PRO A C 1
ATOM 671 O O . PRO A 1 85 ? -9.565 -16.537 -2.853 1.00 83.44 85 PRO A O 1
ATOM 674 N N . VAL A 1 86 ? -8.943 -15.323 -1.071 1.00 81.62 86 VAL A N 1
ATOM 675 C CA . VAL A 1 86 ? -7.635 -15.976 -0.879 1.00 81.62 86 VAL A CA 1
ATOM 676 C C . VAL A 1 86 ? -7.781 -17.210 0.010 1.00 81.62 86 VAL A C 1
ATOM 678 O O . VAL A 1 86 ? -7.256 -18.276 -0.300 1.00 81.62 86 VAL A O 1
ATOM 681 N N . PHE A 1 87 ? -8.519 -17.087 1.117 1.00 79.38 87 PHE A N 1
ATOM 682 C CA . PHE A 1 87 ? -8.897 -18.205 1.983 1.00 79.38 87 PHE A CA 1
ATOM 683 C C . PHE A 1 87 ? -10.112 -17.850 2.850 1.00 79.38 87 PHE A C 1
ATOM 685 O O . PHE A 1 87 ? -10.448 -16.677 3.031 1.00 79.38 87 PHE A O 1
ATOM 692 N N . PHE A 1 88 ? -10.747 -18.871 3.429 1.00 72.69 88 PHE A N 1
ATOM 693 C CA . PHE A 1 88 ? -11.834 -18.732 4.397 1.00 72.69 88 PHE A CA 1
ATOM 694 C C . PHE A 1 88 ? -11.622 -19.699 5.567 1.00 72.69 88 PHE A C 1
ATOM 696 O O . PHE A 1 88 ? -11.408 -20.893 5.357 1.00 72.69 88 PHE A O 1
ATOM 703 N N . LEU A 1 89 ? -11.688 -19.186 6.794 1.00 69.69 89 LEU A N 1
ATOM 704 C CA . LEU A 1 89 ? -11.671 -19.961 8.030 1.00 69.69 89 LEU A CA 1
ATOM 705 C C . LEU A 1 89 ? -13.088 -20.036 8.614 1.00 69.69 89 LEU A C 1
ATOM 707 O O . LEU A 1 89 ? -13.868 -19.080 8.564 1.00 69.69 89 LEU A O 1
ATOM 711 N N . THR A 1 90 ? -13.415 -21.181 9.213 1.00 65.31 90 THR A N 1
ATOM 712 C CA . THR A 1 90 ? -14.660 -21.372 9.970 1.00 65.31 90 THR A CA 1
ATOM 713 C C . THR A 1 90 ? -14.805 -20.284 11.037 1.00 65.31 90 THR A C 1
ATOM 715 O O . THR A 1 90 ? -13.880 -20.074 11.818 1.00 65.31 90 THR A O 1
ATOM 718 N N . GLY A 1 91 ? -15.955 -19.602 11.074 1.00 66.62 91 GLY A N 1
ATOM 719 C CA . GLY A 1 91 ? -16.201 -18.455 11.964 1.00 66.62 91 GLY A CA 1
ATOM 720 C C . GLY A 1 91 ? -16.375 -17.105 11.255 1.00 66.62 91 GLY A C 1
ATOM 721 O O . GLY A 1 91 ? -16.479 -16.088 11.929 1.00 66.62 91 GLY A O 1
ATOM 722 N N . GLY A 1 92 ? -16.431 -17.079 9.917 1.00 65.94 92 GLY A N 1
ATOM 723 C CA . GLY A 1 92 ? -16.679 -15.849 9.147 1.00 65.94 92 GLY A CA 1
ATOM 724 C C . GLY A 1 92 ? -15.419 -15.039 8.836 1.00 65.94 92 GLY A C 1
ATOM 725 O O . GLY A 1 92 ? -15.513 -13.910 8.362 1.00 65.94 92 GLY A O 1
ATOM 726 N N . PHE A 1 93 ? -14.241 -15.612 9.075 1.00 70.62 93 PHE A N 1
ATOM 727 C CA . PHE A 1 93 ? -12.960 -14.976 8.805 1.00 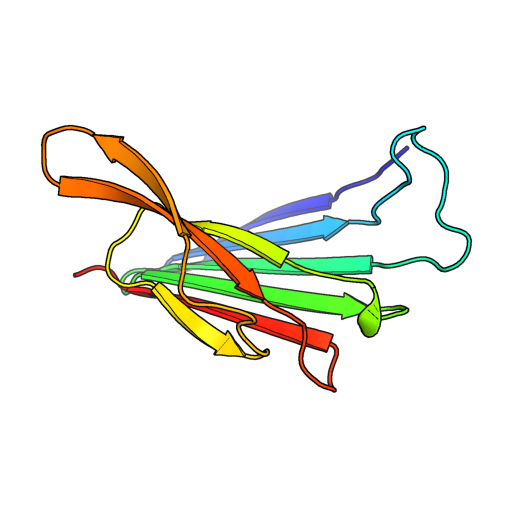70.62 93 PHE A CA 1
ATOM 728 C C . PHE A 1 93 ? -12.500 -15.338 7.393 1.00 70.62 93 PHE A C 1
ATOM 730 O O . PHE A 1 93 ? -12.149 -16.483 7.121 1.00 70.62 93 PHE A O 1
ATOM 737 N N . GLY A 1 94 ? -12.521 -14.373 6.481 1.00 72.94 94 GLY A N 1
ATOM 738 C CA . GLY A 1 94 ? -12.061 -14.547 5.106 1.00 72.94 94 GLY A CA 1
ATOM 739 C C . GLY A 1 94 ? -11.013 -13.509 4.742 1.00 72.94 94 GLY A C 1
ATOM 740 O O . GLY A 1 94 ? -11.065 -12.381 5.230 1.00 72.94 94 GLY A O 1
ATOM 741 N N . ALA A 1 95 ? -10.082 -13.895 3.875 1.00 81.31 95 ALA A N 1
ATOM 742 C CA . ALA A 1 95 ? -9.168 -12.969 3.228 1.00 81.31 95 ALA A CA 1
ATOM 743 C C . ALA A 1 95 ? -9.569 -12.783 1.766 1.00 81.31 95 ALA A C 1
ATOM 745 O O . ALA A 1 95 ? -9.895 -13.754 1.077 1.00 81.31 95 ALA A O 1
ATOM 746 N N . ARG A 1 96 ? -9.531 -11.539 1.294 1.00 84.31 96 ARG A N 1
ATOM 747 C CA . ARG A 1 96 ? -9.776 -11.178 -0.105 1.00 84.31 96 ARG A CA 1
ATOM 748 C C . ARG A 1 96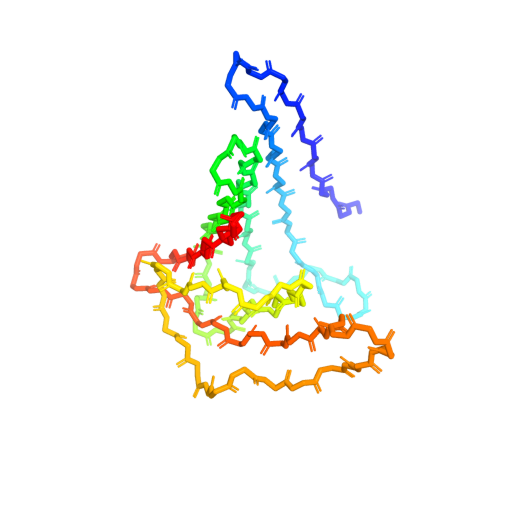 ? -8.584 -10.428 -0.674 1.00 84.31 96 ARG A C 1
ATOM 750 O O . ARG A 1 96 ? -7.972 -9.624 0.024 1.00 84.31 96 ARG A O 1
ATOM 757 N N . GLU A 1 97 ? -8.279 -10.692 -1.932 1.00 87.06 97 GLU A N 1
ATOM 758 C CA . GLU A 1 97 ? -7.258 -10.005 -2.703 1.00 87.06 97 GLU A CA 1
ATOM 759 C C . GLU A 1 97 ? -7.892 -8.865 -3.496 1.00 87.06 97 GLU A C 1
ATOM 761 O O . GLU A 1 97 ? -8.807 -9.078 -4.291 1.00 87.06 97 GLU A O 1
ATOM 766 N N . PHE A 1 98 ? -7.369 -7.657 -3.306 1.00 89.31 98 PHE A N 1
ATOM 767 C CA . PHE A 1 98 ? -7.695 -6.503 -4.134 1.00 89.31 98 PHE A CA 1
ATOM 768 C C . PHE A 1 98 ? -6.543 -6.239 -5.099 1.00 89.31 98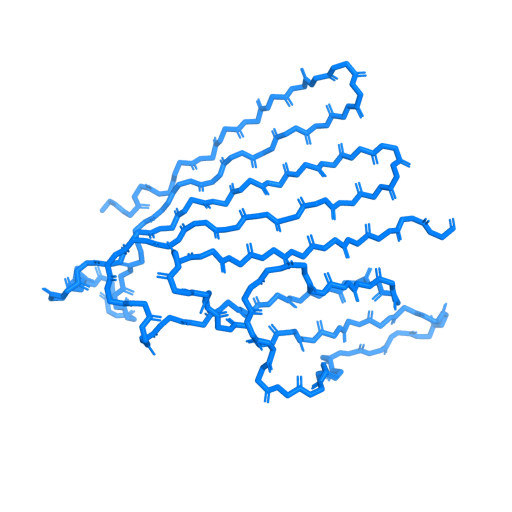 PHE A C 1
ATOM 770 O O . PHE A 1 98 ? -5.411 -6.043 -4.657 1.00 89.31 98 PHE A O 1
ATOM 777 N N . ARG A 1 99 ? -6.843 -6.202 -6.404 1.00 91.06 99 ARG A N 1
ATOM 778 C CA . ARG A 1 99 ? -5.916 -5.762 -7.458 1.00 91.06 99 ARG A CA 1
ATOM 779 C C . ARG A 1 99 ? -6.284 -4.347 -7.882 1.00 91.06 99 ARG A C 1
ATOM 781 O O . ARG A 1 99 ? -7.333 -4.136 -8.499 1.00 91.06 99 ARG A O 1
ATOM 788 N N . ILE A 1 100 ? -5.445 -3.383 -7.512 1.00 91.00 100 ILE A N 1
ATOM 789 C CA . ILE A 1 100 ? -5.726 -1.957 -7.704 1.00 91.00 100 ILE A CA 1
ATOM 790 C C . ILE A 1 100 ? -4.608 -1.322 -8.527 1.00 91.00 100 ILE A C 1
ATOM 792 O O . ILE A 1 100 ? -3.424 -1.466 -8.212 1.00 91.00 100 ILE A O 1
ATOM 796 N N . LEU A 1 101 ? -5.006 -0.611 -9.580 1.00 92.00 101 LEU A N 1
ATOM 797 C CA . LEU A 1 101 ? -4.133 0.245 -10.372 1.00 92.00 101 LEU A CA 1
ATOM 798 C C . LEU A 1 101 ? -4.118 1.660 -9.783 1.00 92.00 101 LEU A C 1
ATOM 800 O O . LEU A 1 101 ? -5.178 2.140 -9.362 1.00 92.00 101 LEU A O 1
ATOM 804 N N . PRO A 1 102 ? -2.964 2.347 -9.786 1.00 91.88 102 PRO A N 1
ATOM 805 C CA . PRO A 1 102 ? -2.911 3.751 -9.403 1.00 91.88 102 PRO A CA 1
ATOM 806 C C . PRO A 1 102 ? -3.766 4.629 -10.321 1.00 91.88 102 PRO A C 1
ATOM 808 O O . PRO A 1 102 ? -3.981 4.311 -11.492 1.00 91.88 102 PRO A O 1
ATOM 811 N N . ASP A 1 103 ? -4.239 5.752 -9.786 1.00 92.56 103 ASP A N 1
ATOM 812 C CA . ASP A 1 103 ? -4.848 6.813 -10.588 1.00 92.56 103 ASP A CA 1
ATOM 813 C C . ASP A 1 103 ? -3.798 7.613 -11.393 1.00 92.56 103 ASP A C 1
ATOM 815 O O . ASP A 1 103 ? -2.595 7.337 -11.355 1.00 92.56 103 ASP A O 1
ATOM 819 N N . GLU A 1 104 ? -4.242 8.643 -12.121 1.00 90.19 104 GLU A N 1
ATOM 820 C CA . GLU A 1 104 ? -3.358 9.509 -12.916 1.00 90.19 104 GLU A CA 1
ATOM 821 C C . GLU A 1 104 ? -2.272 10.193 -12.058 1.00 90.19 104 GLU A C 1
ATOM 823 O O . GLU A 1 104 ? -1.130 10.371 -12.498 1.00 90.19 104 GLU A O 1
ATOM 828 N N . ALA A 1 105 ? -2.575 10.510 -10.794 1.00 91.44 105 ALA A N 1
ATOM 829 C CA . ALA A 1 105 ? -1.627 11.084 -9.842 1.00 91.44 105 ALA A CA 1
ATOM 830 C C . ALA A 1 105 ? -0.649 10.042 -9.270 1.00 91.44 105 ALA A C 1
ATOM 832 O O . ALA A 1 105 ? 0.412 10.412 -8.764 1.00 91.44 105 ALA A O 1
ATOM 833 N N . GLY A 1 106 ? -0.888 8.747 -9.484 1.00 91.12 106 GLY A N 1
ATOM 834 C CA . GLY A 1 106 ? -0.072 7.663 -8.935 1.00 91.12 106 GLY A CA 1
ATOM 835 C C . GLY A 1 106 ? -0.572 7.167 -7.585 1.00 91.12 106 GLY A C 1
ATOM 836 O O . GLY A 1 106 ? 0.183 6.504 -6.878 1.00 91.12 106 GLY A O 1
ATOM 837 N N . MET A 1 107 ? -1.800 7.516 -7.208 1.00 94.12 107 MET A N 1
ATOM 838 C CA . MET A 1 107 ? -2.365 7.220 -5.901 1.00 94.12 107 MET A CA 1
ATOM 839 C C . MET A 1 107 ? -3.214 5.954 -5.918 1.00 94.12 107 MET A C 1
ATOM 841 O O . MET A 1 107 ? -3.984 5.700 -6.844 1.00 94.12 107 MET A O 1
ATOM 845 N N . ILE A 1 108 ? -3.104 5.191 -4.835 1.00 94.00 108 ILE A N 1
ATOM 846 C CA . ILE A 1 108 ? -4.022 4.119 -4.455 1.00 94.00 108 ILE A CA 1
ATOM 847 C C . ILE A 1 108 ? -4.490 4.395 -3.028 1.00 94.00 108 ILE A C 1
ATOM 849 O O . ILE A 1 108 ? -3.692 4.769 -2.168 1.00 94.00 108 ILE A O 1
ATOM 853 N N . GLY A 1 109 ? -5.783 4.217 -2.775 1.00 93.94 109 GLY A N 1
ATOM 854 C CA . GLY A 1 109 ? -6.397 4.429 -1.469 1.00 93.94 109 GLY A CA 1
ATOM 855 C C . GLY A 1 109 ? -7.335 3.285 -1.127 1.00 93.94 109 GLY A C 1
ATOM 856 O O . GLY A 1 109 ? -8.144 2.886 -1.963 1.00 93.94 109 GLY A O 1
ATOM 857 N N . VAL A 1 110 ? -7.229 2.764 0.091 1.00 93.00 110 VAL A N 1
ATOM 858 C CA . VAL A 1 110 ? -8.134 1.751 0.638 1.00 93.00 110 VAL A CA 1
ATOM 859 C C . VAL A 1 110 ? -8.499 2.132 2.066 1.00 93.00 110 VAL A C 1
ATOM 861 O O . VAL A 1 110 ? -7.631 2.491 2.853 1.00 93.00 110 VAL A O 1
ATOM 864 N N . GLU A 1 111 ? -9.777 2.029 2.404 1.00 93.19 111 GLU A N 1
ATOM 865 C CA . GLU A 1 111 ? -10.282 2.169 3.770 1.00 93.19 111 GLU A CA 1
ATOM 866 C C . GLU A 1 111 ? -10.874 0.839 4.226 1.00 93.19 111 GLU A C 1
ATOM 868 O O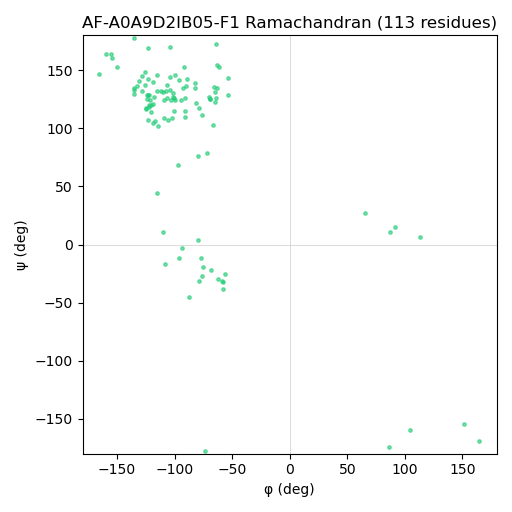 . GLU A 1 111 ? -11.664 0.226 3.503 1.00 93.19 111 GLU A O 1
ATOM 873 N N . ILE A 1 112 ? -10.507 0.403 5.427 1.00 90.00 112 ILE A N 1
ATOM 874 C CA . ILE A 1 112 ? -11.062 -0.778 6.084 1.00 90.00 112 ILE A CA 1
ATOM 875 C C . ILE A 1 112 ? -11.749 -0.305 7.355 1.00 90.00 112 ILE A C 1
ATOM 877 O O . ILE A 1 112 ? -11.080 0.050 8.322 1.00 90.00 112 ILE A O 1
ATOM 881 N N . SER A 1 113 ? -13.078 -0.300 7.363 1.00 86.38 113 SER A N 1
ATOM 882 C CA . SER A 1 113 ? -13.850 0.180 8.511 1.00 86.38 113 SER A CA 1
ATOM 883 C C . SER A 1 113 ? -13.990 -0.895 9.587 1.00 86.38 113 SER A C 1
ATOM 885 O O . SER A 1 113 ? -14.275 -2.059 9.284 1.00 86.38 113 SER A O 1
ATOM 887 N N . CYS A 1 114 ? -13.870 -0.494 10.852 1.00 75.19 114 CYS A N 1
ATOM 888 C CA . CYS A 1 114 ? -14.356 -1.302 11.967 1.00 75.19 114 CYS A CA 1
ATOM 889 C C . CYS A 1 114 ? -15.893 -1.320 11.916 1.00 75.19 114 CYS A C 1
ATOM 891 O O . CYS A 1 114 ? -16.516 -0.263 11.810 1.00 75.19 114 CYS A O 1
ATOM 893 N N . GLY A 1 115 ? -16.486 -2.519 11.902 1.00 63.41 115 GLY A N 1
ATOM 894 C CA . GLY A 1 115 ? -17.943 -2.704 11.956 1.00 63.41 115 GLY A CA 1
ATOM 895 C C . GLY A 1 115 ? -18.543 -2.384 13.318 1.00 63.41 115 GLY A C 1
ATOM 896 O O . GLY A 1 115 ? -17.779 -2.350 14.309 1.00 63.41 115 GLY A O 1
#

pLDDT: mean 85.76, std 9.66, range [49.41, 97.12]

Organism: NCBI:txid2838553

Radius of gyration: 15.26 Å; Cα contacts (8 Å, |Δi|>4): 263; chains: 1; bounding box: 39×32×36 Å

InterPro domains:
  IPR058908 Broad-specificity ulvan lyase, C-terminal domain [PF25841] (1-73)

Foldseek 3Di:
DFDWDWDWDDDPFFIKIKTKTWDAPPVRHADPWTKIKIWIWTQGPFFIKIKIAIDTDQVPDKDKDWDFAPAKDKPFFDFPDDWDWPDDDPPGTTITITIGGGDPRRMTIMTGGDD

Nearest PDB structures (foldseek):
  3q1n-assembly1_A  TM=3.810E-01  e=4.046E-02  Lacticaseibacillus paracasei ATCC 334
  3lk4-assembly12_8  TM=4.416E-01  e=7.290E+00  Gallus gallus
  8of7-assembly1_A  TM=2.956E-01  e=5.322E+00  Streptomyces sp. NL15-2K

Secondary structure (DSSP, 8-state):
----EEEEEEETTEEEEEEEE--B-TTSPBPSS--EEEEEEEEETTEEEEEEEEES-GGG--EEEEE--S-EEEEESEE-SSPEEEEEETTTEEEEEEEEE--TTSEEEEEEE--

Mean predicted aligned error: 5.99 Å

Solvent-accessible surface area (backbone atoms only — not comparable to full-atom values): 6509 Å² total; per-residue (Å²): 134,79,69,61,45,76,49,76,44,84,52,98,69,34,42,37,37,41,38,40,37,55,72,52,46,97,88,67,40,81,45,95,72,58,45,37,40,40,35,41,37,40,40,37,90,63,27,38,41,38,38,34,45,46,47,60,74,56,92,82,46,70,49,76,46,79,36,81,56,94,51,63,45,81,76,36,43,45,71,77,60,82,65,44,78,74,50,76,47,96,88,83,50,41,30,29,36,40,49,33,33,47,37,98,86,18,33,32,25,37,39,34,52,63,129